Protein AF-A0A536CXZ8-F1 (afdb_monomer_lite)

Radius of gyration: 12.92 Å; chains: 1; bounding box: 26×23×40 Å

Foldseek 3Di:
DPQQFDWDDDPDNQKIFRAGPVRDTPDMGGHPPVVPPPDPPDDDD

Sequence (45 aa):
MVRQGSFRETSNPHVMEKVDEKGNVLGFSVMRVSALHDVPMEVAL

Secondary structure (DSSP, 8-state):
----PEEEE-SSTTEEEEE-TT--EEEEEES-GGG--SS------

pLDDT: mean 76.16, std 13.38, range [43.84, 91.12]

Structure (mmCIF, N/CA/C/O backbone):
data_AF-A0A536CXZ8-F1
#
_entry.id   AF-A0A536CXZ8-F1
#
loop_
_atom_site.group_PDB
_atom_site.id
_atom_site.type_symbol
_atom_site.label_atom_id
_atom_site.label_alt_id
_atom_site.label_comp_id
_atom_site.label_asym_id
_atom_site.label_entity_id
_atom_site.label_seq_id
_atom_site.pdbx_PDB_ins_code
_atom_site.Cartn_x
_atom_site.Cartn_y
_atom_site.Cartn_z
_atom_site.occupancy
_atom_site.B_iso_or_equiv
_atom_site.auth_seq_id
_atom_site.auth_comp_id
_atom_site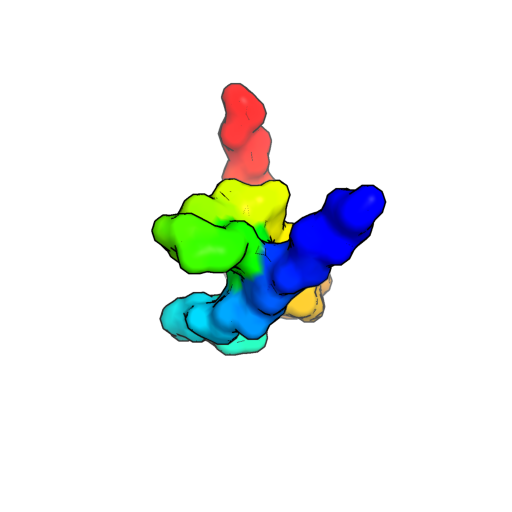.auth_asym_id
_atom_site.auth_atom_id
_atom_site.pdbx_PDB_model_num
ATOM 1 N N . MET A 1 1 ? -4.498 6.424 21.442 1.00 43.84 1 MET A N 1
ATOM 2 C CA . MET A 1 1 ? -5.004 5.130 20.934 1.00 43.84 1 MET A CA 1
ATOM 3 C C . MET A 1 1 ? -4.669 5.044 19.453 1.00 43.84 1 MET A C 1
ATOM 5 O O . MET A 1 1 ? -5.333 5.691 18.657 1.00 43.84 1 MET A O 1
ATOM 9 N N . VAL A 1 2 ? -3.591 4.350 19.078 1.00 50.06 2 VAL A N 1
ATOM 10 C CA . VAL A 1 2 ? -3.244 4.156 17.660 1.00 50.06 2 VAL A CA 1
ATOM 11 C C . VAL A 1 2 ? -4.126 3.027 17.136 1.00 50.06 2 VAL A C 1
ATOM 13 O O . VAL A 1 2 ? -3.938 1.881 17.535 1.00 50.06 2 VAL A O 1
ATOM 16 N N . ARG A 1 3 ? -5.117 3.346 16.296 1.00 59.38 3 ARG A N 1
ATOM 17 C CA . ARG A 1 3 ? -5.941 2.335 15.619 1.00 59.38 3 ARG A CA 1
ATOM 18 C C . ARG A 1 3 ? -5.045 1.669 14.576 1.00 59.38 3 ARG A C 1
ATOM 20 O O . ARG A 1 3 ? -4.693 2.290 13.572 1.00 59.38 3 ARG A O 1
ATOM 27 N N . GLN A 1 4 ? -4.560 0.469 14.886 1.00 66.25 4 GLN A N 1
ATOM 28 C CA . GLN A 1 4 ? -3.646 -0.270 14.019 1.00 66.25 4 GLN A CA 1
ATOM 29 C C . GLN A 1 4 ? -4.431 -0.732 12.790 1.00 66.25 4 GLN A C 1
ATOM 31 O O . GLN A 1 4 ? -5.066 -1.778 12.812 1.00 66.25 4 GLN A O 1
ATOM 36 N N . GLY A 1 5 ? -4.455 0.090 11.736 1.00 74.06 5 GLY A N 1
ATOM 37 C CA . GLY A 1 5 ? -4.986 -0.347 10.448 1.00 74.06 5 GLY A CA 1
ATOM 38 C C . GLY A 1 5 ? -4.200 -1.568 9.972 1.00 74.06 5 GLY A C 1
ATOM 39 O O . GLY A 1 5 ? -2.966 -1.534 9.991 1.00 74.06 5 GLY A O 1
ATOM 40 N N . SER A 1 6 ? -4.902 -2.637 9.610 1.00 80.75 6 SER A N 1
ATOM 41 C CA . SER A 1 6 ? -4.314 -3.890 9.143 1.00 80.75 6 SER A CA 1
ATOM 42 C C . SER A 1 6 ? -4.009 -3.807 7.652 1.00 80.75 6 SER A C 1
ATOM 44 O O . SER A 1 6 ? -4.660 -3.070 6.914 1.00 80.75 6 SER A O 1
ATOM 46 N N . PHE A 1 7 ? -2.996 -4.542 7.200 1.00 87.12 7 PHE A N 1
ATOM 47 C CA . PHE A 1 7 ? -2.727 -4.676 5.772 1.00 87.12 7 PHE A CA 1
ATOM 48 C C . PHE A 1 7 ? -3.504 -5.864 5.209 1.00 87.12 7 PHE A C 1
ATOM 50 O O . PHE A 1 7 ? -3.491 -6.950 5.788 1.00 87.12 7 PHE A O 1
ATOM 57 N N . ARG A 1 8 ? -4.171 -5.641 4.080 1.00 86.38 8 ARG A N 1
ATOM 58 C CA . ARG A 1 8 ? -4.917 -6.630 3.309 1.00 86.38 8 ARG A CA 1
ATOM 59 C C . ARG A 1 8 ? -4.279 -6.773 1.931 1.00 86.38 8 ARG A C 1
ATOM 61 O O . ARG A 1 8 ? -3.963 -5.776 1.283 1.00 86.38 8 ARG A O 1
ATOM 68 N N . GLU A 1 9 ? -4.096 -8.012 1.491 1.00 85.38 9 GLU A N 1
ATOM 69 C CA . GLU A 1 9 ? -3.649 -8.315 0.130 1.00 85.38 9 GLU A CA 1
ATOM 70 C C . GLU A 1 9 ? -4.739 -7.955 -0.886 1.00 85.38 9 GLU A C 1
ATOM 72 O O . GLU A 1 9 ? -5.933 -8.109 -0.619 1.00 85.38 9 GLU A O 1
ATOM 77 N N . THR A 1 10 ? -4.329 -7.458 -2.050 1.00 84.81 10 THR A N 1
ATOM 78 C CA . THR A 1 10 ? -5.245 -7.170 -3.161 1.00 84.81 10 THR A CA 1
ATOM 79 C C . THR A 1 10 ? -5.115 -8.230 -4.252 1.00 84.81 10 THR A C 1
ATOM 81 O O . THR A 1 10 ? -4.293 -9.139 -4.167 1.00 84.81 10 THR A O 1
ATOM 84 N N . SER A 1 11 ? -5.910 -8.107 -5.316 1.00 8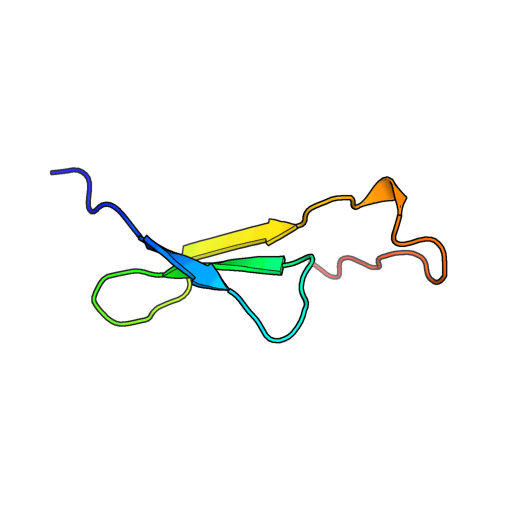6.00 11 SER A N 1
ATOM 85 C CA . SER A 1 11 ? -5.760 -8.936 -6.518 1.00 86.00 11 SER A CA 1
ATOM 86 C C . SER A 1 11 ? -4.408 -8.751 -7.219 1.00 86.00 11 SER A C 1
ATOM 88 O O . SER A 1 11 ? -4.009 -9.616 -7.996 1.00 86.00 11 SER A O 1
ATOM 90 N N . ASN A 1 12 ? -3.700 -7.646 -6.956 1.00 81.81 12 ASN A N 1
ATOM 91 C CA . ASN A 1 12 ? -2.345 -7.436 -7.440 1.00 81.81 12 ASN A CA 1
ATOM 92 C C . ASN A 1 12 ? -1.344 -7.874 -6.354 1.00 81.81 12 ASN A C 1
ATOM 94 O O . ASN A 1 12 ? -1.293 -7.248 -5.294 1.00 81.81 12 ASN A O 1
ATOM 98 N N . PRO A 1 13 ? -0.488 -8.881 -6.612 1.00 82.69 13 PRO A N 1
ATOM 99 C CA . PRO A 1 13 ? 0.489 -9.369 -5.634 1.00 82.69 13 PRO A CA 1
ATOM 100 C C . PRO A 1 13 ? 1.545 -8.318 -5.249 1.00 82.69 13 PRO A C 1
ATOM 102 O O . PRO A 1 13 ? 2.300 -8.510 -4.298 1.00 82.69 13 PRO A O 1
ATOM 105 N N . HIS A 1 14 ? 1.623 -7.207 -5.984 1.00 83.88 14 HIS A N 1
ATOM 106 C CA . HIS A 1 14 ? 2.499 -6.081 -5.683 1.00 83.88 14 HIS A CA 1
ATOM 107 C C . HIS A 1 14 ? 1.817 -4.976 -4.875 1.00 83.88 14 HIS A C 1
ATOM 109 O O . HIS A 1 14 ? 2.498 -4.027 -4.497 1.00 83.88 14 HIS A O 1
ATOM 115 N N . VAL A 1 15 ? 0.514 -5.068 -4.597 1.00 86.44 15 VAL A N 1
ATOM 116 C CA . VAL A 1 15 ? -0.246 -4.015 -3.9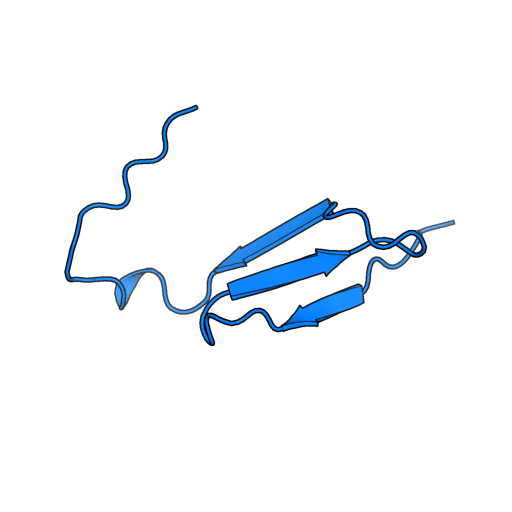14 1.00 86.44 15 VAL A CA 1
ATOM 117 C C . VAL A 1 15 ? -0.916 -4.562 -2.660 1.00 86.44 15 VAL A C 1
ATOM 119 O O . VAL A 1 15 ? -1.661 -5.542 -2.696 1.00 86.44 15 VAL A O 1
ATOM 122 N N . MET A 1 16 ? -0.686 -3.873 -1.545 1.00 90.75 16 MET A N 1
ATOM 123 C CA . MET A 1 16 ? -1.373 -4.114 -0.279 1.00 90.75 16 MET A CA 1
ATOM 124 C C . MET A 1 16 ? -2.126 -2.860 0.149 1.00 90.75 16 MET A C 1
ATOM 126 O O . MET A 1 16 ? -1.596 -1.754 0.059 1.00 90.75 16 MET A O 1
ATOM 130 N N . GLU A 1 17 ? -3.330 -3.030 0.677 1.00 91.12 17 GLU A N 1
ATOM 131 C CA . GLU A 1 17 ? -4.149 -1.941 1.204 1.00 91.12 17 GLU A CA 1
ATOM 132 C C . GLU A 1 17 ? -4.096 -1.938 2.725 1.00 91.12 17 GLU A C 1
ATOM 134 O O . GLU A 1 17 ? -4.311 -2.962 3.369 1.00 91.12 17 GLU A O 1
ATOM 139 N N . LYS A 1 18 ? -3.852 -0.775 3.322 1.00 91.00 18 LYS A N 1
ATOM 140 C CA . LYS A 1 18 ? -4.062 -0.569 4.749 1.00 91.00 18 LYS A CA 1
ATOM 141 C C . LYS A 1 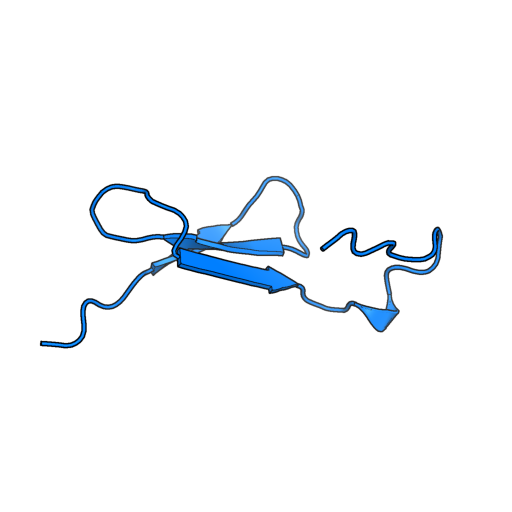18 ? -5.528 -0.236 4.968 1.00 91.00 18 LYS A C 1
ATOM 143 O O . LYS A 1 18 ? -5.989 0.803 4.501 1.00 91.00 18 LYS A O 1
ATOM 148 N N . VAL A 1 19 ? -6.240 -1.080 5.700 1.00 90.50 19 VAL A N 1
ATOM 149 C CA . VAL A 1 19 ? -7.657 -0.893 6.012 1.00 90.50 19 VAL A CA 1
ATOM 150 C C . VAL A 1 19 ? -7.859 -0.572 7.487 1.00 90.50 19 VAL A C 1
ATOM 152 O O . VAL A 1 19 ? -7.073 -0.973 8.346 1.00 90.50 19 VAL A O 1
ATOM 155 N N . ASP A 1 20 ? -8.904 0.188 7.790 1.00 89.50 20 ASP A N 1
ATOM 156 C CA . ASP A 1 20 ? -9.375 0.362 9.159 1.00 89.50 20 ASP A CA 1
ATOM 157 C C . ASP A 1 20 ? -10.359 -0.748 9.574 1.00 89.50 20 ASP A C 1
ATOM 159 O O . ASP A 1 20 ? -10.757 -1.596 8.780 1.00 89.50 20 ASP A O 1
ATOM 163 N N . GLU A 1 21 ? -10.787 -0.725 10.836 1.00 86.88 21 GLU A N 1
ATOM 164 C CA . GLU A 1 21 ? -11.755 -1.682 11.404 1.00 86.88 21 GLU A CA 1
ATOM 165 C C . GLU A 1 21 ? -13.120 -1.697 10.694 1.00 86.88 21 GLU A C 1
ATOM 167 O O . GLU A 1 21 ? -13.876 -2.654 10.835 1.00 86.88 21 GLU A O 1
ATOM 172 N N . LYS A 1 22 ? -13.454 -0.644 9.940 1.00 87.25 22 LYS A N 1
ATOM 173 C CA . LYS A 1 22 ? -14.692 -0.538 9.160 1.00 87.25 22 LYS A CA 1
ATOM 174 C C . LYS A 1 22 ? -14.492 -0.977 7.704 1.00 87.25 22 LYS A C 1
ATOM 176 O O . LYS A 1 22 ? -15.443 -0.934 6.930 1.00 87.25 22 LYS A O 1
ATOM 181 N N . GLY A 1 23 ? -13.278 -1.385 7.331 1.00 83.75 23 GLY A N 1
ATOM 182 C CA . GLY A 1 23 ? -12.912 -1.761 5.969 1.00 83.75 23 GLY A CA 1
ATOM 183 C C . GLY A 1 23 ? -12.603 -0.577 5.050 1.00 83.75 23 GLY A C 1
ATOM 184 O O . GLY A 1 23 ? -12.467 -0.783 3.845 1.00 83.75 23 GLY A O 1
ATOM 185 N N . ASN A 1 24 ? -12.475 0.645 5.578 1.00 88.69 24 ASN A N 1
ATOM 186 C CA . ASN A 1 24 ? -12.083 1.801 4.773 1.00 88.69 24 ASN A CA 1
ATOM 187 C C . ASN A 1 24 ? -10.593 1.726 4.445 1.00 88.69 24 ASN A C 1
ATOM 189 O O . ASN A 1 24 ? -9.774 1.487 5.335 1.00 88.69 24 ASN A O 1
ATOM 193 N N . VAL A 1 25 ? -10.239 2.003 3.191 1.00 88.00 25 VAL A N 1
ATOM 194 C CA . VAL A 1 25 ? -8.841 2.089 2.762 1.00 88.00 25 VAL A CA 1
ATOM 195 C C . VAL A 1 25 ? -8.230 3.385 3.298 1.00 88.00 25 VAL A C 1
ATOM 197 O O . VAL A 1 25 ? -8.660 4.483 2.958 1.00 88.00 25 VAL A O 1
ATOM 200 N N . LEU A 1 26 ? -7.223 3.246 4.157 1.00 88.81 26 LEU A N 1
ATOM 201 C CA . LEU A 1 26 ? -6.433 4.341 4.725 1.00 88.81 26 LEU A CA 1
ATOM 202 C C . LEU A 1 26 ? -5.180 4.651 3.896 1.00 88.81 26 LEU A C 1
ATOM 204 O O . LEU A 1 26 ? -4.583 5.712 4.060 1.00 88.81 26 LEU A O 1
ATOM 208 N N . GLY A 1 27 ? -4.740 3.713 3.059 1.00 86.06 27 GLY A N 1
ATOM 209 C CA . GLY A 1 27 ? -3.568 3.867 2.203 1.00 86.06 27 GLY A CA 1
ATO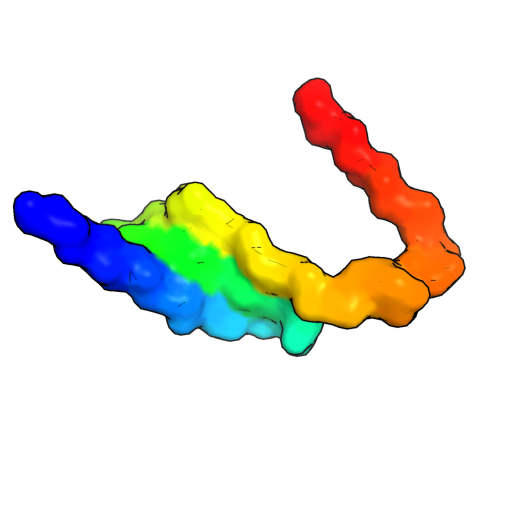M 210 C C . GLY A 1 27 ? -3.195 2.566 1.506 1.00 86.06 27 GLY A C 1
ATOM 211 O O . 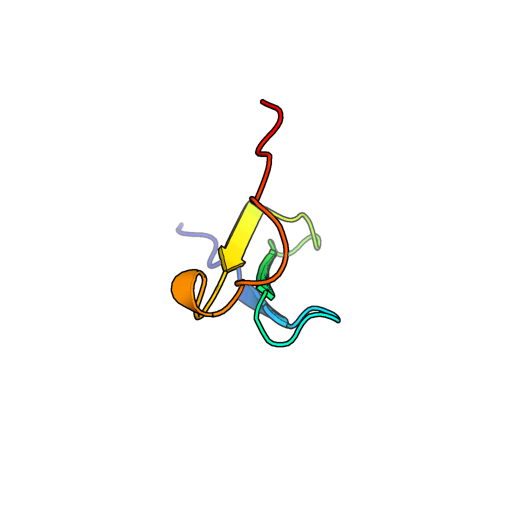GLY A 1 27 ? -3.796 1.523 1.758 1.00 86.06 27 GLY A O 1
ATOM 212 N N . PHE A 1 28 ? -2.183 2.624 0.649 1.00 86.88 28 PHE A N 1
ATOM 213 C CA . PHE A 1 28 ? -1.690 1.475 -0.102 1.00 86.88 28 PHE A CA 1
ATOM 214 C C . PHE A 1 28 ? -0.160 1.432 -0.093 1.00 86.88 28 PHE A C 1
ATOM 216 O O . PHE A 1 28 ? 0.510 2.456 0.030 1.00 86.88 28 PHE A O 1
ATOM 223 N N . SER A 1 29 ? 0.387 0.227 -0.200 1.00 84.25 29 SER A N 1
ATOM 224 C CA . SER A 1 29 ? 1.816 -0.036 -0.327 1.00 84.25 29 SER A CA 1
ATOM 225 C C . SER A 1 29 ? 2.051 -0.786 -1.629 1.00 84.25 29 SER A C 1
ATOM 227 O O . SER A 1 29 ? 1.458 -1.846 -1.837 1.00 84.25 29 SER A O 1
ATOM 229 N N . VAL A 1 30 ? 2.892 -0.228 -2.503 1.00 84.69 30 VAL A N 1
ATOM 230 C CA . VAL A 1 30 ? 3.263 -0.849 -3.779 1.00 84.69 30 VAL A CA 1
ATOM 231 C C . VAL A 1 30 ? 4.690 -1.368 -3.678 1.00 84.69 30 VAL A C 1
ATOM 233 O O . VAL A 1 30 ? 5.642 -0.614 -3.478 1.00 84.69 30 VAL A O 1
ATOM 236 N N . MET A 1 31 ? 4.835 -2.680 -3.791 1.00 80.62 31 MET A N 1
ATOM 237 C CA . MET A 1 31 ? 6.105 -3.386 -3.738 1.00 80.62 31 MET A CA 1
ATOM 238 C C . MET A 1 31 ? 6.715 -3.493 -5.130 1.00 80.62 31 MET A C 1
ATOM 240 O O . MET A 1 31 ? 6.018 -3.722 -6.113 1.00 80.62 31 MET A O 1
ATOM 244 N N . ARG A 1 32 ? 8.048 -3.402 -5.199 1.00 77.56 32 ARG A N 1
ATOM 245 C CA . ARG A 1 32 ? 8.814 -3.607 -6.437 1.00 77.56 32 ARG A CA 1
ATOM 246 C C . ARG A 1 32 ? 8.350 -2.688 -7.584 1.00 77.56 32 ARG A C 1
ATOM 248 O O . ARG A 1 32 ? 8.235 -3.130 -8.718 1.00 77.56 32 ARG A O 1
ATOM 255 N N . VAL A 1 33 ? 8.140 -1.399 -7.287 1.00 73.56 33 VAL A N 1
ATOM 256 C CA . VAL A 1 33 ? 7.728 -0.373 -8.271 1.00 73.56 33 VAL A CA 1
ATOM 257 C C . VAL A 1 33 ? 8.676 -0.310 -9.472 1.00 73.56 33 VAL A C 1
ATOM 259 O O . VAL A 1 33 ? 8.235 -0.180 -10.604 1.00 73.56 33 VAL A O 1
ATOM 262 N N . SER A 1 34 ? 9.978 -0.500 -9.248 1.00 71.25 34 SER A N 1
ATOM 263 C CA . SER A 1 34 ? 10.981 -0.575 -10.318 1.00 71.25 34 SER A CA 1
ATOM 264 C C . SER A 1 34 ? 10.795 -1.755 -11.277 1.00 71.25 34 SER A C 1
ATOM 266 O O . SER A 1 34 ? 11.373 -1.733 -12.362 1.00 71.25 34 SER A O 1
ATOM 268 N N . ALA A 1 35 ? 10.019 -2.775 -10.885 1.00 66.94 35 ALA A N 1
ATOM 269 C CA . ALA A 1 35 ? 9.649 -3.896 -11.740 1.00 66.94 35 ALA A CA 1
ATOM 270 C C . ALA A 1 35 ? 8.364 -3.694 -12.552 1.00 66.94 35 ALA A C 1
ATOM 272 O O . ALA A 1 35 ? 8.005 -4.544 -13.361 1.00 66.94 35 ALA A O 1
ATOM 273 N N . LEU A 1 36 ? 7.657 -2.582 -12.349 1.00 68.19 36 LEU A N 1
ATOM 274 C CA . LEU A 1 36 ? 6.563 -2.187 -13.226 1.00 68.19 36 LEU A CA 1
ATOM 275 C C . LEU A 1 36 ? 7.168 -1.447 -14.425 1.00 68.19 36 LEU A C 1
ATOM 277 O O . LEU A 1 36 ? 7.285 -0.226 -14.426 1.00 68.19 36 LEU A O 1
ATOM 281 N N . HIS A 1 37 ? 7.655 -2.211 -15.403 1.00 63.31 37 HIS A N 1
ATOM 282 C CA . HIS A 1 37 ? 8.441 -1.683 -16.524 1.00 63.31 37 HIS A CA 1
ATOM 283 C C . HIS A 1 37 ? 7.614 -1.353 -17.774 1.00 63.31 37 HIS A C 1
ATOM 285 O O . HIS A 1 37 ? 8.115 -0.663 -18.659 1.00 63.31 37 HIS A O 1
ATOM 291 N N . ASP A 1 38 ? 6.382 -1.859 -17.875 1.00 61.97 38 ASP A N 1
ATOM 292 C CA . ASP A 1 38 ? 5.696 -1.937 -19.174 1.00 61.97 38 ASP A CA 1
ATOM 293 C C . ASP A 1 38 ? 4.846 -0.707 -19.520 1.00 61.97 38 ASP A C 1
ATOM 295 O O . ASP A 1 38 ? 4.416 -0.555 -20.661 1.00 61.97 38 ASP A O 1
ATOM 299 N N . VAL A 1 39 ? 4.623 0.206 -18.572 1.00 59.41 39 VAL A N 1
ATOM 300 C CA . VAL A 1 39 ? 3.926 1.476 -18.822 1.00 59.41 39 VAL A CA 1
ATOM 301 C C . VAL A 1 39 ? 4.357 2.525 -17.795 1.00 59.41 39 VAL A C 1
ATOM 303 O O . VAL A 1 39 ? 4.478 2.194 -16.613 1.00 59.41 39 VAL A O 1
ATOM 306 N N . PRO A 1 40 ? 4.567 3.794 -18.195 1.00 62.41 40 PRO A N 1
ATOM 307 C CA . PRO A 1 40 ? 4.742 4.887 -17.247 1.00 62.41 40 PRO A CA 1
ATOM 308 C C . PRO A 1 40 ? 3.546 4.928 -16.292 1.00 62.41 40 PRO A C 1
ATOM 310 O O . PRO A 1 40 ? 2.399 4.980 -16.731 1.00 62.41 40 PRO A O 1
ATOM 313 N N . MET A 1 41 ? 3.804 4.900 -14.985 1.00 62.69 41 MET A N 1
ATOM 314 C CA . MET A 1 41 ? 2.754 5.107 -13.992 1.00 62.69 41 MET A CA 1
ATOM 315 C C . MET A 1 41 ? 2.347 6.586 -14.003 1.00 62.69 41 MET A C 1
ATOM 317 O O . MET A 1 41 ? 2.948 7.404 -13.308 1.00 62.69 41 MET A O 1
ATOM 321 N N . GLU A 1 42 ? 1.345 6.939 -14.809 1.00 61.88 42 GLU A N 1
ATOM 322 C CA . GLU A 1 42 ? 0.675 8.236 -14.702 1.00 61.88 42 GLU A CA 1
ATOM 323 C C . GLU A 1 42 ? -0.090 8.297 -13.377 1.00 61.88 42 GLU A C 1
ATOM 325 O O . GLU A 1 42 ? -1.046 7.557 -13.144 1.00 61.88 42 GLU A O 1
ATOM 330 N N . VAL A 1 43 ? 0.349 9.188 -12.490 1.00 58.91 43 VAL A N 1
ATOM 331 C CA . VAL A 1 43 ? -0.394 9.553 -11.285 1.00 58.91 43 VAL A CA 1
ATOM 332 C C . VAL A 1 43 ? -1.158 10.832 -11.610 1.00 58.91 43 VAL A C 1
ATOM 334 O O . VAL A 1 43 ? -0.587 11.920 -11.582 1.00 58.91 43 VAL A O 1
ATOM 337 N N . ALA A 1 44 ? -2.438 10.701 -11.958 1.00 56.41 44 ALA A N 1
ATOM 338 C CA . ALA A 1 44 ? -3.343 11.844 -12.007 1.00 56.41 44 ALA A CA 1
ATOM 339 C C . ALA A 1 44 ? -3.710 12.227 -10.564 1.00 56.41 44 ALA A C 1
ATOM 341 O O . ALA A 1 44 ? -4.283 11.411 -9.838 1.00 56.41 44 ALA A O 1
ATOM 342 N N . LEU A 1 45 ? -3.301 13.430 -10.152 1.00 45.31 45 LEU A N 1
ATOM 343 C CA . LEU A 1 45 ? -3.665 14.054 -8.875 1.00 45.31 45 LEU A CA 1
ATOM 344 C C . LEU A 1 45 ? -5.060 14.679 -8.945 1.00 45.31 45 LEU A C 1
ATOM 346 O O . LEU A 1 45 ? -5.363 15.305 -9.986 1.00 45.31 45 LEU A O 1
#